Protein AF-A0A970YPV4-F1 (afdb_monomer)

Radius of gyration: 18.97 Å; Cα contacts (8 Å, |Δi|>4): 42; chains: 1; bounding box: 32×30×50 Å

Mean predicted aligned error: 5.39 Å

Sequence (86 aa):
FSLEMASFVEFYHLRGGFDFKKLKLRDKILMSMLKMKLEAKKKRGEELTDDEKGMLAAYRIAVDFTSRKAIEPIVESVSRFLEKKD

Secondary structure (DSSP, 8-state):
--HHHHHT---------B-GGGS-HHHHHHHHHHHHHHHHHHHTTPPPPHHHHHHHHHTTS-B----GGGGHHHHHHHHHHHHTT-

Structure (mmCIF, N/CA/C/O backbone):
data_AF-A0A970YPV4-F1
#
_entry.id   AF-A0A970YPV4-F1
#
loop_
_atom_site.group_PDB
_atom_site.id
_atom_site.type_symbol
_atom_site.label_atom_id
_atom_site.label_alt_id
_atom_site.label_comp_id
_atom_site.label_asym_id
_atom_site.label_entity_id
_atom_site.label_seq_id
_atom_site.pdbx_PDB_ins_code
_atom_site.Cartn_x
_atom_site.Cartn_y
_atom_site.Cartn_z
_atom_site.occupancy
_atom_site.B_iso_or_equiv
_atom_site.auth_seq_id
_atom_site.auth_comp_id
_atom_site.auth_asym_id
_atom_site.auth_atom_id
_atom_site.pdbx_PDB_model_num
ATOM 1 N N . PHE A 1 1 ? 22.198 11.568 -4.967 1.00 58.59 1 PHE A N 1
ATOM 2 C CA . PHE A 1 1 ? 21.300 11.489 -6.133 1.00 58.59 1 PHE A CA 1
ATOM 3 C C . PHE A 1 1 ? 21.040 12.904 -6.617 1.00 58.59 1 PHE A C 1
ATOM 5 O O . PHE A 1 1 ? 20.459 13.672 -5.860 1.00 58.59 1 PHE A O 1
ATOM 12 N N . SER A 1 2 ? 21.554 13.286 -7.791 1.00 83.00 2 SER A N 1
ATOM 13 C CA . SER A 1 2 ? 21.224 14.586 -8.395 1.00 83.00 2 SER A CA 1
ATOM 14 C C . SER A 1 2 ? 19.842 14.521 -9.057 1.00 83.00 2 SER A C 1
ATOM 16 O O . SER A 1 2 ? 19.378 13.438 -9.416 1.00 83.00 2 SER A O 1
ATOM 18 N N . LEU A 1 3 ? 19.182 15.672 -9.222 1.00 81.88 3 LEU A N 1
ATOM 19 C CA . LEU A 1 3 ? 17.909 15.765 -9.954 1.00 81.88 3 LEU A CA 1
ATOM 20 C C . LEU A 1 3 ? 18.054 15.313 -11.415 1.00 81.88 3 LEU A C 1
ATOM 22 O O . LEU A 1 3 ? 17.135 14.726 -11.972 1.00 81.88 3 LEU A O 1
ATOM 26 N N . GLU A 1 4 ? 19.234 15.526 -11.994 1.00 81.62 4 GLU A N 1
ATOM 27 C CA . GLU A 1 4 ? 19.606 15.041 -13.321 1.00 81.62 4 GLU A CA 1
ATOM 28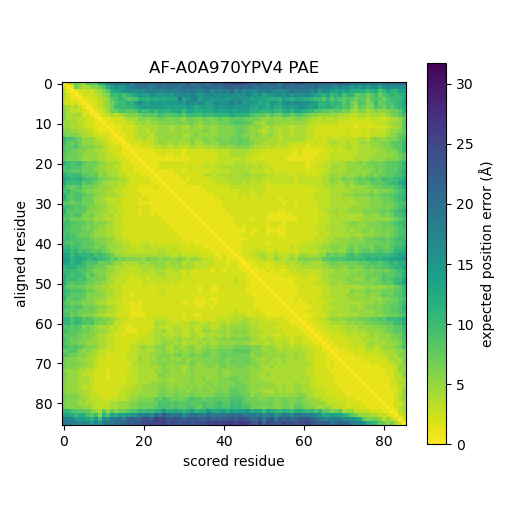 C C . GLU A 1 4 ? 19.616 13.510 -13.386 1.00 81.62 4 GLU A C 1
ATOM 30 O O . GLU A 1 4 ? 19.045 12.938 -14.297 1.00 81.62 4 GLU A O 1
ATOM 35 N N . MET A 1 5 ? 20.175 12.811 -12.394 1.00 80.06 5 MET A N 1
ATOM 36 C CA . MET A 1 5 ? 20.123 11.344 -12.381 1.00 80.06 5 MET A CA 1
ATOM 37 C C . MET A 1 5 ? 18.692 10.811 -12.244 1.00 80.06 5 MET A C 1
ATOM 39 O O . MET A 1 5 ? 18.392 9.738 -12.755 1.00 80.06 5 MET A O 1
ATOM 43 N N . ALA A 1 6 ? 17.810 11.539 -11.554 1.00 79.50 6 ALA A N 1
ATOM 44 C CA . ALA A 1 6 ? 16.429 11.115 -11.343 1.00 79.50 6 ALA A CA 1
ATOM 45 C C . ALA A 1 6 ? 15.581 11.155 -12.627 1.00 79.50 6 ALA A C 1
ATOM 47 O O . ALA A 1 6 ? 14.646 10.368 -12.736 1.00 79.50 6 ALA A O 1
ATOM 48 N N . SER A 1 7 ? 15.904 12.014 -13.606 1.00 81.25 7 SER A N 1
ATOM 49 C CA . SER A 1 7 ? 15.154 12.087 -14.872 1.00 81.25 7 SER A CA 1
ATOM 50 C C . SER A 1 7 ? 15.420 10.909 -15.813 1.00 81.25 7 SER A C 1
ATOM 52 O O . SER A 1 7 ? 14.620 10.662 -16.712 1.00 81.25 7 SER A O 1
ATOM 54 N N . PHE A 1 8 ? 16.508 10.164 -15.601 1.00 83.25 8 PHE A N 1
ATOM 55 C CA . PHE A 1 8 ? 16.854 8.972 -16.384 1.00 83.25 8 PHE A CA 1
ATOM 56 C C . PHE A 1 8 ? 16.358 7.662 -15.757 1.00 83.25 8 PHE A C 1
ATOM 58 O O . PHE A 1 8 ? 16.559 6.595 -16.336 1.00 83.25 8 PHE A O 1
ATOM 65 N N . VAL A 1 9 ? 15.739 7.716 -14.573 1.00 88.50 9 VAL A N 1
ATOM 66 C CA . VAL A 1 9 ? 15.259 6.531 -13.854 1.00 88.50 9 VAL A CA 1
ATOM 67 C C . VAL A 1 9 ? 13.751 6.412 -14.014 1.00 88.50 9 VAL A C 1
ATOM 69 O O . VAL A 1 9 ? 12.994 7.316 -13.668 1.00 88.50 9 VAL A O 1
ATOM 72 N N . GLU A 1 10 ? 13.305 5.263 -14.507 1.00 90.44 10 GLU A N 1
ATOM 73 C CA . GLU A 1 10 ? 11.888 4.929 -14.566 1.00 90.44 10 GLU A CA 1
ATOM 74 C C . GLU A 1 10 ? 11.406 4.402 -13.207 1.00 90.44 10 GLU A C 1
ATOM 76 O O . GLU A 1 10 ? 12.049 3.555 -12.581 1.00 90.44 10 GLU A O 1
ATOM 81 N N . PHE A 1 11 ? 10.255 4.896 -12.749 1.00 90.75 11 PHE A N 1
ATOM 82 C CA . PHE A 1 11 ? 9.652 4.498 -11.480 1.00 90.75 11 PHE A CA 1
ATOM 83 C C . PHE A 1 11 ? 8.416 3.640 -11.714 1.00 90.75 11 PHE A C 1
ATOM 85 O O . PHE A 1 11 ? 7.509 4.012 -12.456 1.00 90.75 11 PHE A O 1
ATOM 92 N N . TYR A 1 12 ? 8.353 2.520 -11.000 1.00 92.75 12 TYR A N 1
ATOM 93 C CA . TYR A 1 12 ? 7.238 1.585 -11.048 1.00 92.75 12 TYR A CA 1
ATOM 94 C C . TYR A 1 12 ? 6.697 1.366 -9.640 1.00 92.75 12 TYR A C 1
ATOM 96 O O . TYR A 1 12 ? 7.451 1.062 -8.715 1.00 92.75 12 TYR A O 1
ATOM 104 N N . HIS A 1 13 ? 5.384 1.506 -9.469 1.00 91.06 13 HIS A N 1
ATOM 105 C CA . HIS A 1 13 ? 4.720 1.277 -8.191 1.00 91.06 13 HIS A CA 1
ATOM 106 C C . HIS A 1 13 ? 3.945 -0.043 -8.229 1.00 91.06 13 HIS A C 1
ATOM 108 O O . HIS A 1 13 ? 2.872 -0.138 -8.822 1.00 91.06 13 HIS A O 1
ATOM 114 N N . LEU A 1 14 ? 4.499 -1.070 -7.582 1.00 92.81 14 LEU A N 1
ATOM 115 C CA . LEU A 1 14 ? 3.897 -2.398 -7.473 1.00 92.81 14 LEU A CA 1
ATOM 116 C C . LEU A 1 14 ? 3.312 -2.579 -6.070 1.00 92.81 14 LEU A C 1
ATOM 118 O O . LEU A 1 14 ? 4.049 -2.752 -5.098 1.00 92.81 14 LEU A O 1
ATOM 122 N N . ARG A 1 15 ? 1.981 -2.544 -5.952 1.00 89.19 15 ARG A N 1
ATOM 123 C CA . ARG A 1 15 ? 1.306 -2.719 -4.659 1.00 89.19 15 ARG A CA 1
ATOM 124 C C . ARG A 1 15 ? 1.193 -4.211 -4.324 1.00 89.19 15 ARG A C 1
ATOM 126 O O . ARG A 1 15 ? 0.702 -5.006 -5.119 1.00 89.19 15 ARG A O 1
ATOM 133 N N . GLY A 1 16 ? 1.674 -4.588 -3.141 1.00 91.31 16 GLY A N 1
ATOM 134 C CA . GLY A 1 16 ? 1.577 -5.956 -2.624 1.00 91.31 16 GLY A CA 1
ATOM 135 C C . GLY A 1 16 ? 0.244 -6.245 -1.928 1.00 91.31 16 GLY A C 1
ATOM 136 O O . GLY A 1 16 ? -0.645 -5.398 -1.866 1.00 91.31 16 GLY A O 1
ATOM 137 N N . GLY A 1 17 ? 0.120 -7.443 -1.362 1.00 93.75 17 GLY A N 1
ATOM 138 C CA . GLY A 1 17 ? -0.977 -7.798 -0.460 1.00 93.75 17 GLY A CA 1
ATOM 139 C C . GLY A 1 17 ? -0.622 -7.596 1.015 1.00 93.75 17 GLY A C 1
ATOM 140 O O . GLY A 1 17 ? 0.550 -7.540 1.390 1.00 93.75 17 GLY A O 1
ATOM 141 N N . PHE A 1 18 ? -1.641 -7.530 1.867 1.00 95.31 18 PHE A N 1
ATOM 142 C CA . PHE A 1 18 ? -1.496 -7.521 3.318 1.00 95.31 18 PHE A CA 1
ATOM 143 C C . PHE A 1 18 ? -2.540 -8.428 3.969 1.00 95.31 18 PHE A C 1
ATOM 145 O O . PHE A 1 18 ? -3.743 -8.272 3.765 1.00 95.31 18 PHE A O 1
ATOM 152 N N . ASP A 1 19 ? -2.069 -9.356 4.799 1.00 97.19 19 ASP A N 1
ATOM 153 C CA . ASP A 1 19 ? -2.911 -10.238 5.601 1.00 97.19 19 ASP A CA 1
ATOM 154 C C . ASP A 1 19 ? -2.348 -10.325 7.022 1.00 97.19 19 ASP A C 1
ATOM 156 O O . ASP A 1 19 ? -1.353 -11.009 7.284 1.00 97.19 19 ASP A O 1
ATOM 160 N N . PHE A 1 20 ? -3.012 -9.643 7.958 1.00 96.69 20 PHE A N 1
ATOM 161 C CA . PHE A 1 20 ? -2.603 -9.614 9.361 1.00 96.69 20 PHE A CA 1
ATOM 162 C C . PHE A 1 20 ? -2.544 -11.015 9.990 1.00 96.69 20 PHE A C 1
ATOM 164 O O . PHE A 1 20 ? -1.714 -11.267 10.866 1.00 96.69 20 PHE A O 1
ATOM 171 N N . LYS A 1 21 ? -3.381 -11.963 9.543 1.00 95.56 21 LYS A N 1
ATOM 172 C CA . LYS A 1 21 ? -3.412 -13.323 10.103 1.00 95.56 21 LYS A CA 1
ATOM 173 C C . LYS A 1 21 ? -2.144 -14.098 9.754 1.00 95.56 21 LYS A C 1
ATOM 175 O O . LYS A 1 21 ? -1.666 -14.857 10.601 1.00 95.56 21 LYS A O 1
ATOM 180 N N . LYS A 1 22 ? -1.578 -13.855 8.567 1.00 96.44 22 LYS A N 1
ATOM 181 C CA . LYS A 1 22 ? -0.369 -14.519 8.047 1.00 96.44 22 LYS A CA 1
ATOM 182 C C . LYS A 1 22 ? 0.947 -13.955 8.598 1.00 96.44 22 LYS A C 1
ATOM 184 O O . LYS A 1 22 ? 1.995 -14.557 8.385 1.00 96.44 22 LYS A O 1
ATOM 189 N N . LEU A 1 23 ? 0.915 -12.837 9.324 1.00 96.25 23 LEU A N 1
ATOM 190 C CA . LEU A 1 23 ? 2.113 -12.242 9.925 1.00 96.25 23 LEU A CA 1
ATOM 191 C C . LEU A 1 23 ? 2.708 -13.112 11.048 1.00 96.25 23 LEU A C 1
ATOM 193 O O . LEU A 1 23 ? 1.980 -13.737 11.832 1.00 96.25 23 LEU A O 1
ATOM 197 N N . LYS A 1 24 ? 4.044 -13.093 11.178 1.00 97.62 24 LYS A N 1
ATOM 198 C CA . LYS A 1 24 ? 4.753 -13.685 12.328 1.00 97.62 24 LYS A CA 1
ATOM 199 C C . LYS A 1 24 ? 4.492 -12.857 13.588 1.00 97.62 24 LYS A C 1
ATOM 201 O O . LYS A 1 24 ? 4.143 -11.684 13.502 1.00 97.62 24 LYS A O 1
ATOM 206 N N . LEU A 1 25 ? 4.695 -13.446 14.769 1.00 97.31 25 LEU A N 1
ATOM 207 C CA . LEU A 1 25 ? 4.359 -12.811 16.052 1.00 97.31 25 LEU A CA 1
ATOM 208 C C . LEU A 1 25 ? 4.985 -11.416 16.225 1.00 97.31 25 LEU A C 1
ATOM 210 O O . LEU A 1 25 ? 4.282 -10.469 16.562 1.00 97.31 25 LEU A O 1
ATOM 214 N N . ARG A 1 26 ? 6.281 -11.270 15.928 1.00 96.81 26 ARG A N 1
ATOM 215 C CA . ARG A 1 26 ? 6.981 -9.975 16.003 1.00 96.81 26 ARG A CA 1
ATOM 216 C C . ARG A 1 26 ? 6.359 -8.920 15.072 1.00 96.81 26 ARG A C 1
ATOM 218 O O . ARG A 1 26 ? 6.170 -7.776 15.470 1.00 96.81 26 ARG A O 1
ATOM 225 N N . ASP A 1 27 ? 5.977 -9.327 13.861 1.00 96.94 27 ASP A N 1
ATOM 226 C CA . ASP A 1 27 ? 5.425 -8.433 12.844 1.00 96.94 27 ASP A CA 1
ATOM 227 C C . ASP A 1 27 ? 3.985 -8.051 13.231 1.00 96.94 27 ASP A C 1
ATOM 229 O O . ASP A 1 27 ? 3.576 -6.905 13.069 1.00 96.94 27 ASP A O 1
ATOM 233 N N . LYS A 1 28 ? 3.231 -8.975 13.849 1.00 97.38 28 LYS A N 1
ATOM 234 C CA . LYS A 1 28 ? 1.915 -8.691 14.446 1.00 97.38 28 LYS A CA 1
ATOM 235 C C . LYS A 1 28 ? 1.998 -7.656 15.560 1.00 97.38 28 LYS A C 1
ATOM 237 O O . LYS A 1 28 ? 1.122 -6.797 15.623 1.00 97.38 28 LYS A O 1
ATOM 242 N N . ILE A 1 29 ? 3.017 -7.719 16.420 1.00 97.94 29 ILE A N 1
ATOM 243 C CA . ILE A 1 29 ? 3.227 -6.727 17.486 1.00 97.94 29 ILE A CA 1
ATOM 244 C C . ILE A 1 29 ? 3.467 -5.348 16.867 1.00 97.94 29 ILE A C 1
ATOM 246 O O . ILE A 1 29 ? 2.737 -4.409 17.182 1.00 97.94 29 ILE A O 1
ATOM 250 N N . LEU A 1 30 ? 4.411 -5.246 15.926 1.00 98.06 30 LEU A N 1
ATOM 251 C CA . LEU A 1 30 ? 4.713 -3.991 15.233 1.00 98.06 30 LEU A CA 1
ATOM 252 C C . LEU A 1 30 ? 3.470 -3.404 14.547 1.00 98.06 30 LEU A C 1
ATOM 254 O O . LEU A 1 30 ? 3.133 -2.236 14.744 1.00 98.06 30 LEU A O 1
ATOM 258 N N . MET A 1 31 ? 2.743 -4.223 13.787 1.00 97.56 31 MET A N 1
ATOM 259 C CA . MET A 1 31 ? 1.530 -3.772 13.108 1.00 97.56 31 MET A CA 1
ATOM 260 C C . MET A 1 31 ? 0.419 -3.420 14.111 1.00 97.56 31 MET A C 1
ATOM 262 O O . MET A 1 31 ? -0.311 -2.457 13.913 1.00 97.56 31 MET A O 1
ATOM 266 N N . SER A 1 32 ? 0.316 -4.102 15.252 1.00 97.62 32 SER A N 1
ATOM 267 C CA . SER A 1 32 ? -0.642 -3.711 16.298 1.00 97.62 32 SER A CA 1
ATOM 268 C C . SER A 1 32 ? -0.336 -2.323 16.868 1.00 97.62 32 SER A C 1
ATOM 270 O O . SER A 1 32 ? -1.260 -1.540 17.084 1.00 97.62 32 SER A O 1
ATOM 272 N N . MET A 1 33 ? 0.943 -1.971 17.036 1.00 98.19 33 MET A N 1
ATOM 273 C CA . MET A 1 33 ? 1.346 -0.621 17.448 1.00 98.19 33 MET A CA 1
ATOM 274 C C . MET A 1 33 ? 0.959 0.428 16.398 1.00 98.19 33 MET A C 1
ATOM 276 O O . MET A 1 33 ? 0.433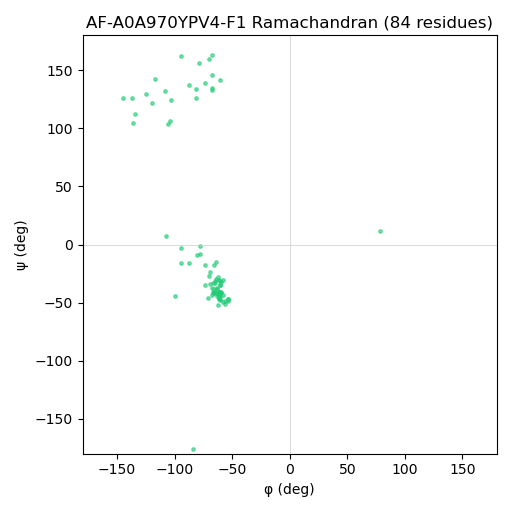 1.487 16.748 1.00 98.19 33 MET A O 1
ATOM 280 N N . LEU A 1 34 ? 1.151 0.128 15.107 1.00 97.69 34 LEU A N 1
ATOM 281 C CA . LEU A 1 34 ? 0.708 1.011 14.026 1.00 97.69 34 LEU A CA 1
ATOM 282 C C . LEU A 1 34 ? -0.814 1.200 14.048 1.00 97.69 34 LEU A C 1
ATOM 284 O O . LEU A 1 34 ? -1.285 2.335 13.998 1.00 97.69 34 LEU A O 1
ATOM 288 N N . LYS A 1 35 ? -1.587 0.118 14.202 1.00 97.88 35 LYS A N 1
ATOM 289 C CA . LYS A 1 35 ? -3.045 0.192 14.369 1.00 97.88 35 LYS A CA 1
ATOM 290 C C . LYS A 1 35 ? -3.428 1.120 15.520 1.00 97.88 35 LYS A C 1
ATOM 292 O O . LYS A 1 35 ? -4.261 2.000 15.340 1.00 97.88 35 LYS A O 1
ATOM 297 N N . MET A 1 36 ? -2.799 0.957 16.685 1.00 98.00 36 MET A N 1
ATOM 298 C CA . MET A 1 36 ? -3.059 1.801 17.854 1.00 98.00 36 MET A CA 1
ATOM 299 C C . MET A 1 36 ? -2.772 3.279 17.575 1.00 98.00 36 MET A C 1
ATOM 301 O O . MET A 1 36 ? -3.567 4.131 17.966 1.00 98.00 36 MET A O 1
ATOM 305 N N . LYS A 1 37 ? -1.679 3.590 16.867 1.00 97.38 37 LYS A N 1
ATOM 306 C CA . LYS A 1 37 ? -1.342 4.964 16.467 1.00 97.38 37 LYS A CA 1
ATOM 307 C C . LYS A 1 37 ? -2.418 5.573 15.561 1.00 97.38 37 LYS A C 1
ATOM 309 O O . LYS A 1 37 ? -2.830 6.708 15.799 1.00 97.38 37 LYS A O 1
ATOM 314 N N . LEU A 1 38 ? -2.885 4.826 14.558 1.00 97.62 38 LEU A N 1
ATOM 315 C CA . LEU A 1 38 ? -3.923 5.276 13.622 1.00 97.62 38 LEU A CA 1
ATOM 316 C C . LEU A 1 38 ? -5.282 5.464 14.315 1.00 97.62 38 LEU A C 1
ATOM 318 O O . LEU A 1 38 ? -5.958 6.467 14.102 1.00 97.62 38 LEU A O 1
ATOM 322 N N . GLU A 1 39 ? -5.656 4.552 15.211 1.00 97.00 39 GLU A N 1
ATOM 323 C CA . GLU A 1 39 ? -6.871 4.696 16.022 1.00 97.00 39 GLU A CA 1
ATOM 324 C C . GLU A 1 39 ? -6.775 5.885 16.987 1.00 97.00 39 GLU A C 1
ATOM 326 O O . GLU A 1 39 ? -7.750 6.607 17.184 1.00 97.00 39 GLU A O 1
ATOM 331 N N . ALA A 1 40 ? -5.602 6.138 17.576 1.00 97.69 40 ALA A N 1
ATOM 332 C CA . ALA A 1 40 ? -5.388 7.306 18.426 1.00 97.69 40 ALA A CA 1
ATOM 333 C C . ALA A 1 40 ? -5.514 8.615 17.635 1.00 97.69 40 ALA A C 1
ATOM 335 O O . ALA A 1 40 ? -6.138 9.554 18.122 1.00 97.69 40 ALA A O 1
ATOM 336 N N . LYS A 1 41 ? -4.976 8.661 16.409 1.00 97.12 41 LYS A N 1
ATOM 337 C CA . LYS A 1 41 ? -5.140 9.785 15.475 1.00 97.12 41 LYS A CA 1
ATOM 338 C C . LYS A 1 41 ? -6.622 10.075 15.218 1.00 97.12 41 LYS A C 1
ATOM 340 O O . LYS A 1 41 ? -7.088 11.181 15.476 1.00 97.12 41 LYS A O 1
ATOM 345 N N . LYS A 1 42 ? -7.387 9.039 14.864 1.00 94.75 42 LYS A N 1
ATOM 346 C CA . LYS A 1 42 ? -8.842 9.129 14.679 1.00 94.75 42 LYS A CA 1
ATOM 347 C C . LYS A 1 42 ? -9.570 9.624 15.934 1.00 94.75 42 LYS A C 1
ATOM 349 O O . LYS A 1 42 ? -10.448 10.474 15.838 1.00 94.75 42 LYS A O 1
ATOM 354 N N . LYS A 1 43 ? -9.204 9.124 17.120 1.00 96.06 43 LYS A N 1
ATOM 355 C CA . LYS A 1 43 ? -9.799 9.548 18.403 1.00 96.06 43 LYS A CA 1
ATOM 356 C C . LYS A 1 43 ? -9.540 11.017 18.737 1.00 96.06 43 LYS A C 1
ATOM 358 O O . LYS A 1 43 ? -10.370 11.623 19.403 1.00 96.06 43 LYS A O 1
ATOM 363 N N . ARG A 1 44 ? -8.418 11.585 18.287 1.00 97.00 44 ARG A N 1
ATOM 364 C CA . ARG A 1 44 ? -8.112 13.018 18.435 1.00 97.00 44 ARG A CA 1
ATOM 365 C C . ARG A 1 44 ? -8.859 13.906 17.432 1.00 97.00 44 ARG A C 1
ATOM 367 O O . ARG A 1 44 ? -8.709 15.118 17.492 1.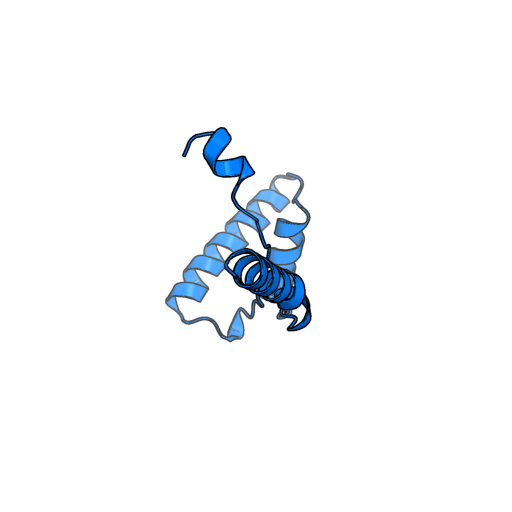00 97.00 44 ARG A O 1
ATOM 374 N N . GLY A 1 45 ? -9.656 13.322 16.533 1.00 95.12 45 GLY A N 1
ATOM 375 C CA . GLY A 1 45 ? -10.379 14.055 15.493 1.00 95.12 45 GLY A CA 1
ATOM 376 C C . GLY A 1 45 ? -9.511 14.452 14.298 1.00 95.12 45 GLY A C 1
ATOM 377 O O . GLY A 1 45 ? -9.950 15.244 13.473 1.00 95.12 45 GLY A O 1
ATOM 378 N N . GLU A 1 46 ? -8.292 13.917 14.189 1.00 96.75 46 GLU A N 1
ATOM 379 C CA . GLU A 1 46 ? -7.434 14.155 13.029 1.00 96.75 46 GLU A CA 1
ATOM 380 C C . GLU A 1 46 ? -7.942 13.372 11.812 1.00 96.75 46 GLU A C 1
ATOM 382 O O . GLU A 1 46 ? -8.306 12.193 11.915 1.00 96.75 46 GLU A O 1
ATOM 387 N N . GLU A 1 47 ? -7.915 14.010 10.642 1.00 95.44 47 GLU A N 1
ATOM 388 C CA . GLU A 1 47 ? -8.290 13.360 9.393 1.00 95.44 47 GLU A CA 1
ATOM 389 C C . GLU A 1 47 ? -7.274 12.275 9.013 1.00 95.44 47 GLU A C 1
ATOM 391 O O . GLU A 1 47 ? -6.052 12.467 9.058 1.00 95.44 47 GLU A O 1
ATOM 396 N N . LEU A 1 48 ? -7.799 11.105 8.649 1.00 96.56 48 LEU A N 1
ATOM 397 C CA . LEU A 1 48 ? -6.999 10.010 8.123 1.00 96.56 48 LEU A CA 1
ATOM 398 C C . LEU A 1 48 ? -6.858 10.146 6.609 1.00 96.56 48 LEU A C 1
ATOM 400 O O . LEU A 1 48 ? -7.850 10.380 5.916 1.00 96.56 48 LEU A O 1
ATOM 404 N N . THR A 1 49 ? -5.655 9.915 6.089 1.00 96.81 49 THR A N 1
ATOM 405 C CA . THR A 1 49 ? -5.449 9.781 4.642 1.00 96.81 49 THR A CA 1
ATOM 406 C C . THR A 1 49 ? -6.122 8.509 4.124 1.00 96.81 49 THR A C 1
ATOM 408 O O . THR A 1 49 ? -6.448 7.595 4.889 1.00 96.81 49 THR A O 1
ATOM 411 N N . ASP A 1 50 ? -6.324 8.410 2.813 1.00 95.00 50 ASP A N 1
ATOM 412 C CA . ASP A 1 50 ? -6.970 7.230 2.232 1.00 95.0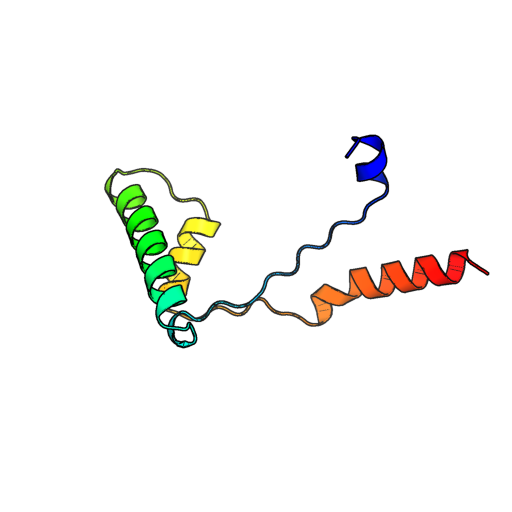0 50 ASP A CA 1
ATOM 413 C C . ASP A 1 50 ? -6.143 5.952 2.419 1.00 95.00 50 ASP A C 1
ATOM 415 O O . ASP A 1 50 ? -6.704 4.889 2.695 1.00 95.00 50 ASP A O 1
ATOM 419 N N . ASP A 1 51 ? -4.813 6.058 2.406 1.00 92.25 51 ASP A N 1
ATOM 420 C CA . ASP A 1 51 ? -3.937 4.938 2.755 1.00 92.25 51 ASP A CA 1
ATOM 421 C C . ASP A 1 51 ? -4.043 4.553 4.240 1.00 92.25 51 ASP A C 1
ATOM 423 O O . ASP A 1 51 ? -4.045 3.364 4.562 1.00 92.25 51 ASP A O 1
ATOM 427 N N . GLU A 1 52 ? -4.192 5.514 5.161 1.00 96.00 52 GLU A N 1
ATOM 428 C CA . GLU A 1 52 ? -4.402 5.224 6.588 1.00 96.00 52 GLU A CA 1
ATOM 429 C C . GLU A 1 52 ? -5.751 4.528 6.833 1.00 96.00 52 GLU A C 1
ATOM 431 O O . GLU A 1 52 ? -5.820 3.551 7.589 1.00 96.00 52 GLU A O 1
ATOM 436 N N . LYS A 1 53 ? -6.819 4.981 6.160 1.00 95.94 53 LYS A N 1
ATOM 437 C CA . LYS A 1 53 ? -8.141 4.328 6.186 1.00 95.94 53 LYS A CA 1
ATOM 438 C C . LYS A 1 53 ? -8.055 2.905 5.633 1.00 95.94 53 LYS A C 1
ATOM 440 O O . LYS A 1 53 ? -8.547 1.967 6.266 1.00 95.94 53 LYS A O 1
ATOM 445 N N . GLY A 1 54 ? -7.396 2.737 4.486 1.00 94.38 54 GLY A N 1
ATOM 446 C CA . GLY A 1 54 ? -7.175 1.438 3.854 1.00 94.38 54 GLY A CA 1
ATOM 447 C C . GLY A 1 54 ? -6.383 0.486 4.750 1.00 94.38 54 GLY A C 1
ATOM 448 O O . GLY A 1 54 ? -6.775 -0.665 4.931 1.00 94.38 54 GLY A O 1
ATOM 449 N N . MET A 1 55 ? -5.320 0.977 5.391 1.00 95.31 55 MET A N 1
ATOM 450 C CA . MET A 1 55 ? -4.513 0.198 6.331 1.00 95.31 55 MET A CA 1
ATOM 451 C C . MET A 1 55 ? -5.329 -0.254 7.550 1.00 95.31 55 MET A C 1
ATOM 453 O O . MET A 1 55 ? -5.241 -1.416 7.943 1.00 95.31 55 MET A O 1
ATOM 457 N N . LEU A 1 56 ? -6.170 0.613 8.134 1.00 96.25 56 LEU A N 1
ATOM 458 C CA . LEU A 1 56 ? -7.058 0.231 9.242 1.00 96.25 56 LEU A CA 1
ATOM 459 C C . LEU A 1 56 ? -8.052 -0.872 8.847 1.00 96.25 56 LEU A C 1
ATOM 461 O O . LEU A 1 56 ? -8.264 -1.814 9.618 1.00 96.25 56 LEU A O 1
ATOM 465 N N . ALA A 1 57 ? -8.626 -0.791 7.643 1.00 95.81 57 ALA A N 1
ATOM 466 C CA . ALA A 1 57 ? -9.503 -1.833 7.110 1.00 95.81 57 ALA A CA 1
ATOM 467 C C . ALA A 1 57 ? -8.757 -3.169 6.919 1.00 95.81 57 ALA A C 1
ATOM 469 O O . ALA A 1 57 ? -9.296 -4.236 7.242 1.00 95.81 57 ALA A O 1
ATOM 470 N N . ALA A 1 58 ? -7.492 -3.103 6.495 1.00 95.75 58 ALA A N 1
ATOM 471 C CA . ALA A 1 58 ? -6.660 -4.261 6.183 1.00 95.75 58 ALA A CA 1
ATOM 472 C C . ALA A 1 58 ? -6.316 -5.149 7.405 1.00 95.75 58 ALA A C 1
ATOM 474 O O . ALA A 1 58 ? -5.974 -6.322 7.254 1.00 95.75 58 ALA A O 1
ATOM 475 N N . TYR A 1 59 ? -6.463 -4.645 8.641 1.00 96.00 59 TYR A N 1
ATOM 476 C CA . TYR A 1 59 ? -6.353 -5.482 9.852 1.00 96.00 59 TYR A CA 1
ATOM 477 C C . TYR A 1 59 ? -7.514 -6.469 10.017 1.00 96.00 59 TYR A C 1
ATOM 479 O O . TYR A 1 59 ? -7.374 -7.457 10.740 1.00 96.00 59 TYR A O 1
ATOM 487 N N . ARG A 1 60 ? -8.679 -6.182 9.419 1.00 94.06 60 ARG A N 1
ATOM 488 C CA . ARG A 1 60 ? -9.887 -7.020 9.517 1.00 94.06 60 ARG A CA 1
ATOM 489 C C . ARG A 1 60 ? -10.056 -7.906 8.291 1.00 94.06 60 ARG A C 1
ATOM 491 O O . ARG A 1 60 ? -10.383 -9.082 8.435 1.00 94.06 60 ARG A O 1
ATOM 498 N N . ILE A 1 61 ? -9.854 -7.327 7.112 1.00 95.62 61 ILE A N 1
ATOM 499 C CA . ILE A 1 61 ? -10.049 -7.979 5.819 1.00 95.62 61 ILE A CA 1
ATOM 500 C C . ILE A 1 61 ? -8.703 -7.967 5.105 1.00 95.62 61 ILE A C 1
ATOM 502 O O . ILE A 1 61 ? -8.131 -6.902 4.908 1.00 95.62 61 ILE A O 1
ATOM 506 N N . ALA A 1 62 ? -8.190 -9.144 4.748 1.00 95.56 62 ALA A N 1
ATOM 507 C CA . ALA A 1 62 ? -6.967 -9.231 3.962 1.00 95.56 62 ALA A CA 1
ATOM 508 C C . ALA A 1 62 ? -7.161 -8.527 2.612 1.00 95.56 62 ALA A C 1
ATOM 510 O O . ALA A 1 62 ? -8.227 -8.622 2.005 1.00 95.56 62 ALA A O 1
ATOM 511 N N . VAL A 1 63 ? -6.126 -7.837 2.151 1.00 94.62 63 VAL A N 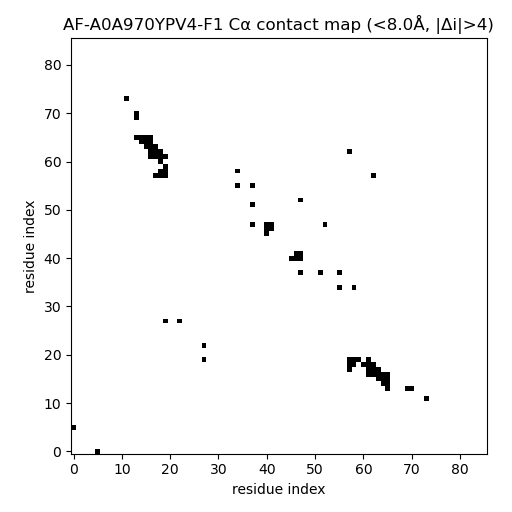1
ATOM 512 C CA . VAL A 1 63 ? -6.122 -7.129 0.869 1.00 94.62 63 VAL A CA 1
ATOM 513 C C . VAL A 1 63 ? -5.064 -7.735 -0.038 1.00 94.62 63 VAL A C 1
ATOM 515 O O . VAL A 1 63 ? -3.982 -8.100 0.421 1.00 94.62 63 VAL A O 1
ATOM 518 N N . ASP A 1 64 ? -5.369 -7.829 -1.325 1.00 94.25 64 ASP A N 1
ATOM 519 C CA . ASP A 1 64 ? -4.431 -8.270 -2.347 1.00 94.25 64 ASP A CA 1
ATOM 520 C C . ASP A 1 64 ? -4.531 -7.324 -3.540 1.00 94.25 64 ASP A C 1
ATOM 522 O O . ASP A 1 64 ? -5.566 -7.240 -4.198 1.00 94.25 64 ASP A O 1
ATOM 526 N N . PHE A 1 65 ? -3.461 -6.566 -3.764 1.00 91.62 65 PHE A N 1
ATOM 527 C CA . PHE A 1 65 ? -3.333 -5.656 -4.898 1.00 91.62 65 PHE A CA 1
ATOM 528 C C . PHE A 1 65 ? -2.349 -6.187 -5.944 1.00 91.62 65 PHE A C 1
ATOM 530 O O . PHE A 1 65 ? -2.005 -5.472 -6.886 1.00 91.62 65 PHE A O 1
ATOM 537 N N . THR A 1 66 ? -1.878 -7.428 -5.782 1.00 92.31 66 THR A N 1
ATOM 538 C CA . THR A 1 66 ? -0.920 -8.012 -6.710 1.00 92.31 66 THR A CA 1
ATOM 539 C C . THR A 1 66 ? -1.580 -8.235 -8.067 1.00 92.31 66 THR A C 1
ATOM 541 O O . THR A 1 66 ? -2.704 -8.719 -8.185 1.00 92.31 66 THR A O 1
ATOM 544 N N . SER A 1 67 ? -0.876 -7.854 -9.128 1.00 92.81 67 SER A N 1
ATOM 545 C CA . SER A 1 67 ? -1.342 -8.037 -10.497 1.00 92.81 67 SER A CA 1
ATOM 546 C C . SER A 1 67 ? -0.157 -8.353 -11.386 1.00 92.81 67 SER A C 1
ATOM 548 O O . SER A 1 67 ? 0.805 -7.590 -11.434 1.00 92.81 67 SER A O 1
ATOM 550 N N . ARG A 1 68 ? -0.234 -9.461 -12.134 1.00 91.81 68 ARG A N 1
ATOM 551 C CA . ARG A 1 68 ? 0.780 -9.768 -13.152 1.00 91.81 68 ARG A CA 1
ATOM 552 C C . ARG A 1 68 ? 0.836 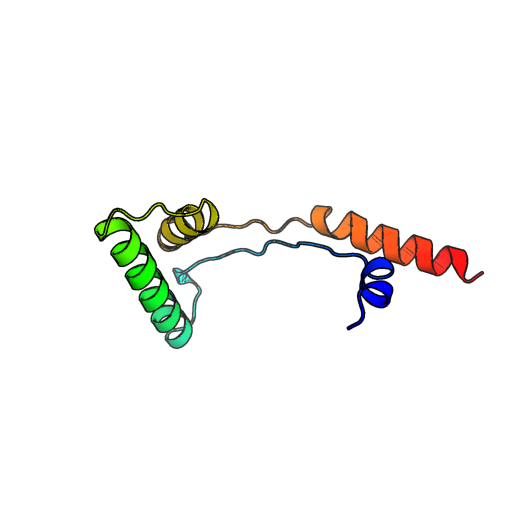-8.682 -14.219 1.00 91.81 68 ARG A C 1
ATOM 554 O O . ARG A 1 68 ? 1.925 -8.353 -14.648 1.00 91.81 68 ARG A O 1
ATOM 561 N N . LYS A 1 69 ? -0.295 -8.064 -14.570 1.00 93.62 69 LYS A N 1
ATOM 562 C CA . LYS A 1 69 ? -0.321 -6.968 -15.550 1.00 93.62 69 LYS A CA 1
ATOM 563 C C . LYS A 1 69 ? 0.490 -5.754 -15.098 1.00 93.62 69 LYS A C 1
ATOM 565 O O . LYS A 1 69 ? 1.042 -5.041 -15.919 1.00 93.62 69 LYS A O 1
ATOM 570 N N . ALA A 1 70 ? 0.634 -5.545 -13.786 1.00 92.50 70 ALA A N 1
ATOM 571 C CA . ALA A 1 70 ? 1.428 -4.435 -13.263 1.00 92.50 70 ALA A CA 1
ATOM 572 C C . ALA A 1 70 ? 2.926 -4.540 -13.614 1.00 92.50 70 ALA A C 1
ATOM 574 O O . ALA A 1 70 ? 3.636 -3.547 -13.496 1.00 92.50 70 ALA A O 1
ATOM 575 N N . ILE A 1 71 ? 3.407 -5.713 -14.053 1.00 94.88 71 ILE A N 1
ATOM 576 C CA . ILE A 1 71 ? 4.798 -5.903 -14.485 1.00 94.88 71 ILE A CA 1
ATOM 577 C C . ILE A 1 71 ? 5.006 -5.583 -15.971 1.00 94.88 71 ILE A C 1
ATOM 579 O O . ILE A 1 71 ? 6.151 -5.430 -16.383 1.00 94.88 71 ILE A O 1
ATOM 583 N N . GLU A 1 72 ? 3.938 -5.488 -16.772 1.00 95.44 72 GLU A N 1
ATOM 584 C CA . GLU A 1 72 ? 4.022 -5.264 -18.226 1.00 95.44 72 GLU A CA 1
ATOM 585 C C . GLU A 1 72 ? 4.864 -4.023 -18.574 1.00 95.44 72 GLU A C 1
ATOM 587 O O . GLU A 1 72 ? 5.808 -4.176 -19.351 1.00 95.44 72 GLU A O 1
ATOM 592 N N . PRO A 1 73 ? 4.678 -2.849 -17.929 1.00 95.19 73 PRO A N 1
ATOM 593 C CA . PRO A 1 73 ? 5.492 -1.667 -18.225 1.00 95.19 73 PRO A CA 1
ATOM 594 C C . PRO A 1 73 ? 6.998 -1.872 -17.998 1.00 95.19 73 PRO A C 1
ATOM 596 O O . PRO A 1 73 ? 7.820 -1.306 -18.715 1.00 95.19 73 PRO A O 1
ATOM 599 N N . ILE A 1 74 ? 7.362 -2.704 -17.014 1.00 95.62 74 ILE A N 1
ATOM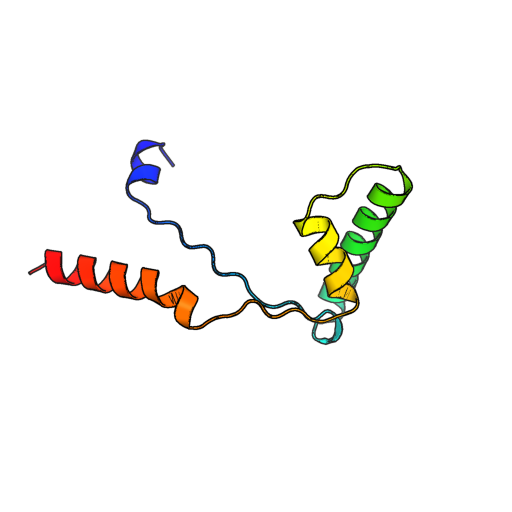 600 C CA . ILE A 1 74 ? 8.758 -3.037 -16.702 1.00 95.62 74 ILE A CA 1
ATOM 601 C C . ILE A 1 74 ? 9.337 -3.928 -17.799 1.00 95.62 74 ILE A C 1
ATOM 603 O O . ILE A 1 74 ? 10.446 -3.687 -18.269 1.00 95.62 74 ILE A O 1
ATOM 607 N N . VAL A 1 75 ? 8.589 -4.954 -18.214 1.00 96.19 75 VAL A N 1
ATOM 608 C CA . VAL A 1 75 ? 9.012 -5.867 -19.284 1.00 96.19 75 VAL A CA 1
ATOM 609 C C . VAL A 1 75 ? 9.215 -5.089 -20.580 1.00 96.19 75 VAL A C 1
ATOM 611 O O . VAL A 1 75 ? 10.262 -5.216 -21.206 1.00 96.19 75 VAL A O 1
ATOM 614 N N . GLU A 1 76 ? 8.265 -4.226 -20.936 1.00 95.81 76 GLU A N 1
ATOM 615 C CA . GLU A 1 76 ? 8.364 -3.375 -22.121 1.00 95.81 76 GLU A CA 1
ATOM 616 C C . GLU A 1 76 ? 9.568 -2.430 -22.068 1.00 95.81 76 GLU A C 1
ATOM 618 O O . GLU A 1 76 ? 10.244 -2.236 -23.077 1.00 95.81 76 GLU A O 1
ATOM 623 N N . SER A 1 77 ? 9.859 -1.841 -20.905 1.00 94.75 77 SER A N 1
ATOM 624 C CA . SER A 1 77 ? 11.051 -1.007 -20.731 1.00 94.75 77 SER A CA 1
ATOM 625 C C . SER A 1 77 ? 12.341 -1.781 -20.980 1.00 94.75 77 SER A C 1
ATOM 627 O O . SER A 1 77 ? 13.192 -1.335 -21.754 1.00 94.75 77 SER A O 1
ATOM 629 N 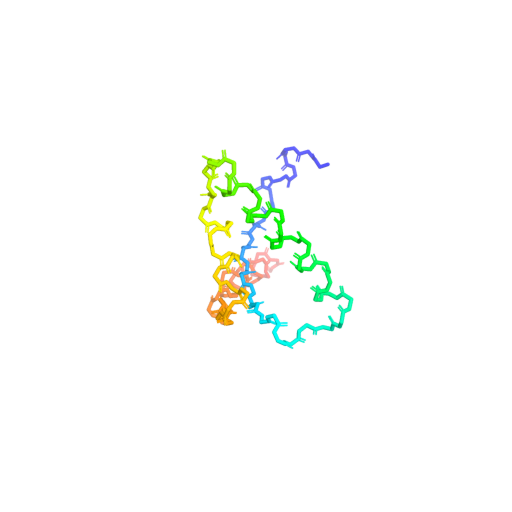N . VAL A 1 78 ? 12.461 -2.973 -20.390 1.00 95.12 78 VAL A N 1
ATOM 630 C CA . VAL A 1 78 ? 13.628 -3.835 -20.589 1.00 95.12 78 VAL A CA 1
ATOM 631 C C . VAL A 1 78 ? 13.760 -4.238 -22.058 1.00 95.12 78 VAL A C 1
ATOM 633 O O . VAL A 1 78 ? 14.858 -4.152 -22.604 1.00 95.12 78 VAL A O 1
ATOM 636 N N . SER A 1 79 ? 12.663 -4.603 -22.727 1.00 95.88 79 SER A N 1
ATOM 637 C CA . SER A 1 79 ? 12.663 -4.904 -24.164 1.00 95.88 79 SER A CA 1
ATOM 638 C C . SER A 1 79 ? 13.162 -3.721 -25.000 1.00 95.88 79 SER A C 1
ATOM 640 O O . SER A 1 79 ? 14.099 -3.889 -25.778 1.00 95.88 79 SER A O 1
ATOM 642 N N . ARG A 1 80 ? 12.639 -2.505 -24.772 1.00 94.25 80 ARG A N 1
ATOM 643 C CA . ARG A 1 80 ? 13.100 -1.285 -25.466 1.00 94.25 80 ARG A CA 1
ATOM 644 C C . ARG A 1 80 ? 14.574 -0.972 -25.211 1.00 94.25 80 ARG A C 1
ATOM 646 O O . ARG A 1 80 ? 15.242 -0.414 -26.077 1.00 94.25 80 ARG A O 1
ATOM 653 N N . PHE A 1 81 ? 15.080 -1.256 -24.010 1.00 90.62 81 PHE A N 1
ATOM 654 C CA . PHE A 1 81 ? 16.496 -1.068 -23.690 1.00 90.62 81 PHE A CA 1
ATOM 655 C C . PHE A 1 81 ? 17.388 -2.033 -24.479 1.00 90.62 81 PHE A C 1
ATOM 657 O O . PHE A 1 81 ? 18.446 -1.626 -24.955 1.00 90.62 81 PHE A O 1
ATOM 664 N N . LEU A 1 82 ? 16.962 -3.289 -24.627 1.00 93.19 82 LEU A N 1
ATOM 665 C CA . LEU A 1 82 ? 17.701 -4.298 -25.384 1.00 93.19 82 LEU A CA 1
ATOM 666 C C . LEU A 1 82 ? 17.722 -3.982 -26.885 1.00 93.19 82 LEU A C 1
ATOM 668 O O . LEU A 1 82 ? 18.792 -4.023 -27.478 1.00 93.19 82 LEU A O 1
ATOM 672 N N . GLU A 1 83 ? 16.591 -3.571 -27.466 1.00 92.44 83 GLU A N 1
ATOM 673 C CA . GLU A 1 83 ? 16.487 -3.192 -28.889 1.00 92.44 83 GLU A CA 1
ATOM 674 C C . GLU A 1 83 ? 17.376 -2.003 -29.279 1.00 92.44 83 GLU A C 1
ATOM 676 O O . GLU A 1 83 ? 17.823 -1.912 -30.413 1.00 92.44 83 GLU A O 1
ATOM 681 N N . LYS A 1 84 ? 17.645 -1.074 -28.353 1.00 78.88 84 LYS A N 1
ATOM 682 C CA . LYS A 1 84 ? 18.517 0.091 -28.597 1.00 78.88 84 LYS A CA 1
ATOM 683 C C . LYS A 1 84 ? 20.013 -0.234 -28.569 1.00 78.88 84 LYS A C 1
ATOM 685 O O . LYS A 1 84 ? 20.823 0.667 -28.786 1.00 78.88 84 LYS A O 1
ATOM 690 N N . LYS A 1 85 ? 20.379 -1.452 -28.166 1.00 66.94 85 LYS A N 1
ATOM 691 C CA . LYS A 1 85 ? 21.772 -1.863 -27.975 1.00 66.94 85 LYS A CA 1
ATOM 692 C C . LYS A 1 85 ? 22.357 -2.565 -29.209 1.00 66.94 85 LYS A C 1
ATOM 694 O O . LYS A 1 85 ? 23.582 -2.667 -29.282 1.00 66.94 85 LYS A O 1
ATOM 699 N N . ASP A 1 86 ? 21.497 -3.002 -30.127 1.00 50.66 86 ASP A N 1
ATOM 700 C CA . ASP A 1 86 ? 21.832 -3.496 -31.469 1.00 50.66 86 ASP A CA 1
ATOM 701 C C . ASP A 1 86 ? 21.812 -2.347 -32.497 1.00 50.66 86 ASP A C 1
ATOM 703 O O . ASP A 1 86 ? 22.616 -2.404 -33.456 1.00 50.66 86 ASP A O 1
#

Nearest PDB structures (foldseek):
  8k9c-assembly1_B  TM=4.062E-01  e=7.148E+00  Homo sapiens

pLDDT: mean 92.54, std 8.0, range [50.66, 98.19]

Foldseek 3Di:
DDPVVVVVDDDADFDAKAALVPDDPVVVVVLVVVLVVLVVCVVVVHDDDPVSVVSNVCPPPIDGPGDPVSCVVVVVVVVVVVVVVD

Solvent-accessible surface area (backbone atoms only — not comparable to full-atom values): 5351 Å² total; per-residue (Å²): 136,54,75,73,62,54,75,78,55,87,85,82,89,81,54,65,61,46,47,59,85,80,46,54,72,72,55,44,52,56,50,49,52,52,51,52,53,54,53,50,40,50,72,73,69,46,87,70,52,71,67,55,51,50,55,62,48,28,68,79,44,68,44,76,54,67,54,78,72,75,47,49,70,58,54,52,49,53,51,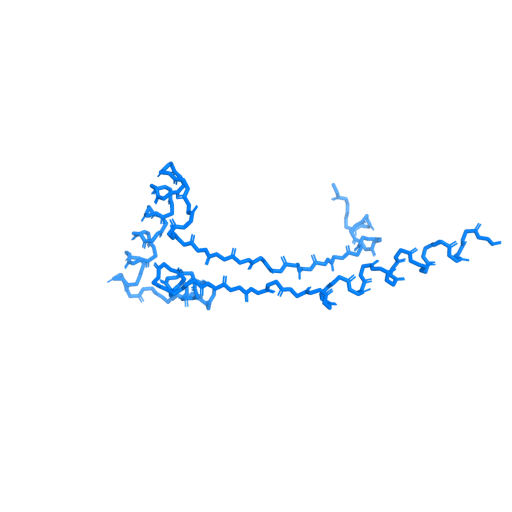56,55,56,66,72,72,114